Protein AF-A0A7J8XB20-F1 (afdb_monomer)

Structure (mmCIF, N/CA/C/O backbone):
data_AF-A0A7J8XB20-F1
#
_entry.id   AF-A0A7J8XB20-F1
#
loop_
_atom_site.group_PDB
_atom_site.id
_atom_site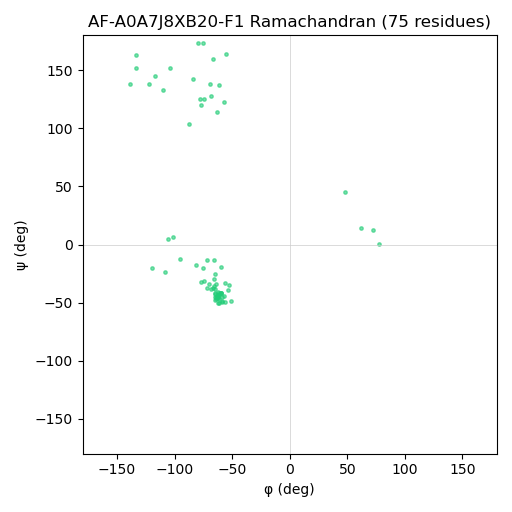.type_symbol
_atom_site.label_atom_id
_atom_site.label_alt_id
_atom_site.label_comp_id
_atom_site.label_asym_id
_atom_site.label_entity_id
_atom_site.label_seq_id
_atom_site.pd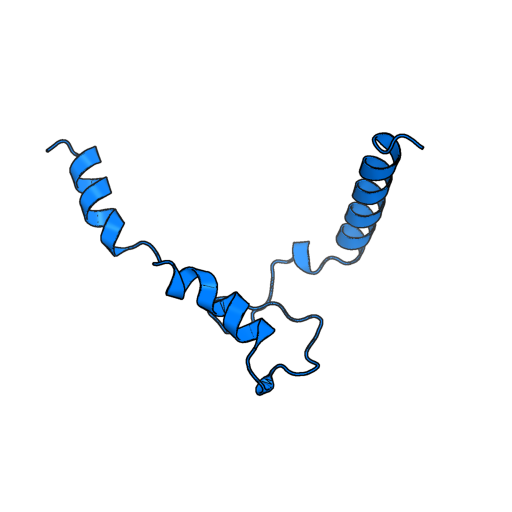bx_PDB_ins_code
_atom_site.Cartn_x
_atom_site.Cartn_y
_atom_site.Cartn_z
_atom_site.occupancy
_atom_site.B_iso_or_equiv
_atom_site.auth_seq_id
_atom_site.auth_comp_id
_atom_site.auth_asym_id
_atom_site.auth_atom_id
_atom_site.pdbx_PDB_model_num
ATOM 1 N N . MET A 1 1 ? 33.990 24.617 4.375 1.00 66.44 1 MET A N 1
ATOM 2 C CA . MET A 1 1 ? 32.701 23.902 4.363 1.00 66.44 1 MET A CA 1
ATOM 3 C C . MET A 1 1 ? 32.527 23.258 5.726 1.00 66.44 1 MET A C 1
ATOM 5 O O . MET A 1 1 ? 33.418 22.532 6.153 1.00 66.44 1 MET A O 1
ATOM 9 N N . SER A 1 2 ? 31.476 23.612 6.459 1.00 89.12 2 SER A N 1
ATOM 10 C CA . SER A 1 2 ? 31.207 23.049 7.787 1.00 89.12 2 SER A CA 1
ATOM 11 C C . SER A 1 2 ? 30.861 21.550 7.694 1.00 89.12 2 SER A C 1
ATOM 13 O O . SER A 1 2 ? 30.435 21.088 6.630 1.00 89.12 2 SER A O 1
ATOM 15 N N . PRO A 1 3 ? 30.980 20.773 8.787 1.00 82.44 3 PRO A N 1
ATOM 16 C CA . PRO A 1 3 ? 30.586 19.361 8.799 1.00 82.44 3 PRO A CA 1
ATOM 17 C C . PRO A 1 3 ? 29.146 19.125 8.315 1.00 82.44 3 PRO A C 1
ATOM 19 O O . PRO A 1 3 ? 28.876 18.154 7.613 1.00 82.44 3 PRO A O 1
ATOM 22 N N . ALA A 1 4 ? 28.230 20.049 8.619 1.00 84.12 4 ALA A N 1
ATOM 23 C CA . ALA A 1 4 ? 26.838 19.982 8.181 1.00 84.12 4 ALA A CA 1
ATOM 24 C C . ALA A 1 4 ? 26.667 20.226 6.670 1.00 84.12 4 ALA A C 1
ATOM 26 O O . ALA A 1 4 ? 25.793 19.631 6.040 1.00 84.12 4 ALA A O 1
ATOM 27 N N . GLU A 1 5 ? 27.494 21.084 6.072 1.00 83.06 5 GLU A N 1
ATOM 28 C CA . GLU A 1 5 ? 27.468 21.350 4.629 1.00 83.06 5 GLU A CA 1
ATOM 29 C C . GLU A 1 5 ? 28.023 20.173 3.821 1.00 83.06 5 GLU A C 1
ATOM 31 O O . GLU A 1 5 ? 27.454 19.826 2.788 1.00 83.06 5 GLU A O 1
ATOM 36 N N . LEU A 1 6 ? 29.068 19.506 4.325 1.00 82.81 6 LEU A N 1
ATOM 37 C CA . LEU A 1 6 ? 29.573 18.261 3.740 1.00 82.81 6 LEU A CA 1
ATOM 38 C C . LEU A 1 6 ? 28.504 17.163 3.798 1.00 82.81 6 LEU A C 1
ATOM 40 O O . LEU A 1 6 ? 28.224 16.523 2.787 1.00 82.81 6 LEU A O 1
ATOM 44 N N . LEU A 1 7 ? 27.839 16.995 4.946 1.00 84.31 7 LEU A N 1
ATOM 45 C CA . LEU A 1 7 ? 26.782 15.995 5.110 1.00 84.31 7 LEU A CA 1
ATOM 46 C C . LEU A 1 7 ? 25.617 16.223 4.132 1.00 84.31 7 LEU A C 1
ATOM 48 O O . LEU A 1 7 ? 25.130 15.277 3.517 1.00 84.31 7 LEU A O 1
ATOM 52 N N . LYS A 1 8 ? 25.204 17.484 3.941 1.00 77.50 8 LYS A N 1
ATOM 53 C CA . LYS A 1 8 ? 24.173 17.864 2.963 1.00 77.50 8 LYS A CA 1
ATOM 54 C C . LYS A 1 8 ? 24.602 17.576 1.523 1.00 77.50 8 LYS A C 1
ATOM 56 O O . LYS A 1 8 ? 23.812 17.017 0.767 1.00 77.50 8 LYS A O 1
ATOM 61 N N . PHE A 1 9 ? 25.835 17.929 1.155 1.00 79.44 9 PHE A N 1
ATOM 62 C CA . PHE A 1 9 ? 26.363 17.714 -0.194 1.00 79.44 9 PHE A CA 1
ATOM 63 C C . PHE A 1 9 ? 26.419 16.223 -0.559 1.00 79.44 9 PHE A C 1
ATOM 65 O O . PHE A 1 9 ? 25.961 15.832 -1.630 1.00 79.44 9 PHE A O 1
ATOM 72 N N . PHE A 1 10 ? 26.898 15.371 0.351 1.00 81.50 10 PHE A N 1
ATOM 73 C CA . PHE A 1 10 ? 26.953 13.925 0.115 1.00 81.50 10 PHE A CA 1
ATOM 74 C C . PHE A 1 10 ? 25.581 13.247 0.195 1.00 81.50 10 PHE A C 1
ATOM 76 O O . PHE A 1 10 ? 25.323 12.292 -0.534 1.00 81.50 10 PHE A O 1
ATOM 83 N N . SER A 1 11 ? 24.673 1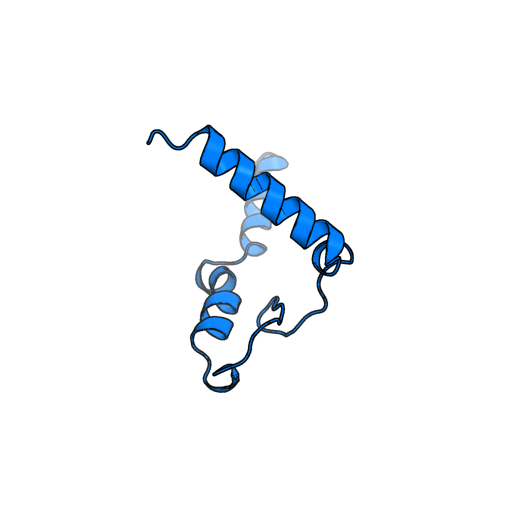3.759 1.028 1.00 81.69 11 SER A N 1
ATOM 84 C CA . SER A 1 11 ? 23.318 13.220 1.155 1.00 81.69 11 SER A CA 1
ATOM 85 C C . SER A 1 11 ? 22.494 13.390 -0.126 1.00 81.69 11 SER A C 1
ATOM 87 O O . SER A 1 11 ? 21.663 12.532 -0.403 1.00 81.69 11 SER A O 1
ATOM 89 N N . PHE A 1 12 ? 22.747 14.426 -0.939 1.00 74.06 12 PHE A N 1
ATOM 90 C CA . PHE A 1 12 ? 22.016 14.681 -2.189 1.00 74.06 12 PHE A CA 1
ATOM 91 C C . PHE A 1 12 ? 22.001 13.476 -3.146 1.00 74.06 12 PHE A C 1
ATOM 93 O O . PHE A 1 12 ? 20.963 13.167 -3.724 1.00 74.06 12 PHE A O 1
ATOM 100 N N . PHE A 1 13 ? 23.116 12.748 -3.249 1.00 76.62 13 PHE A N 1
ATOM 101 C CA . PHE A 1 13 ? 23.233 11.559 -4.101 1.00 76.62 13 PHE A C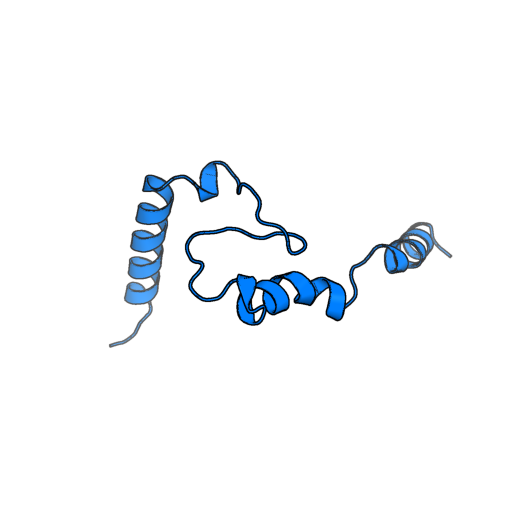A 1
ATOM 102 C C . PHE A 1 13 ? 22.463 10.334 -3.579 1.00 76.62 13 PHE A C 1
ATOM 104 O O . PHE A 1 13 ? 22.292 9.366 -4.317 1.00 76.62 13 PHE A O 1
ATOM 111 N N . LEU A 1 14 ? 22.007 10.356 -2.323 1.00 83.00 14 LEU A N 1
ATOM 112 C CA . LEU A 1 14 ? 21.292 9.249 -1.680 1.00 83.00 14 LEU A CA 1
ATOM 113 C C . LEU A 1 14 ? 19.764 9.388 -1.765 1.00 83.00 14 LEU A C 1
ATOM 115 O O . LEU A 1 14 ? 19.049 8.433 -1.459 1.00 83.00 14 LEU A O 1
ATOM 119 N N . TRP A 1 15 ? 19.241 10.554 -2.155 1.00 87.44 15 TRP A N 1
ATOM 120 C CA . TRP A 1 15 ? 17.798 10.780 -2.231 1.00 87.44 15 TRP A CA 1
ATOM 121 C C . TRP A 1 15 ? 17.208 10.276 -3.545 1.00 87.44 15 TRP A C 1
ATOM 123 O O . TRP A 1 15 ? 17.791 10.434 -4.618 1.00 87.44 15 TRP A O 1
ATOM 133 N N . LYS A 1 16 ? 15.995 9.718 -3.464 1.00 88.19 16 LYS A N 1
ATOM 134 C CA . LYS A 1 16 ? 15.206 9.384 -4.652 1.00 88.19 16 LYS A CA 1
ATOM 135 C C . LYS A 1 16 ? 14.904 10.656 -5.445 1.00 88.19 16 LYS A C 1
ATOM 137 O O . LYS A 1 16 ? 14.516 11.675 -4.874 1.00 88.19 16 LYS A O 1
ATOM 142 N N . ASN A 1 17 ? 15.022 10.576 -6.766 1.00 92.38 17 ASN A N 1
ATOM 143 C CA . ASN A 1 17 ? 14.501 11.613 -7.654 1.00 92.38 17 ASN A CA 1
ATOM 144 C C . ASN A 1 17 ? 12.979 11.462 -7.861 1.00 92.38 17 ASN A C 1
ATOM 146 O O . ASN A 1 17 ? 12.367 10.486 -7.420 1.00 92.38 17 ASN A O 1
ATOM 150 N N . VAL A 1 18 ? 12.358 12.431 -8.543 1.00 95.00 18 VAL A N 1
ATOM 151 C CA . VAL A 1 18 ? 10.900 12.443 -8.769 1.00 95.00 18 VAL A CA 1
ATOM 152 C C . VAL A 1 18 ? 10.405 11.162 -9.470 1.00 95.00 18 VAL A C 1
ATOM 154 O O . VAL A 1 18 ? 9.491 10.534 -8.931 1.00 95.00 18 VAL A O 1
ATOM 157 N N . PRO A 1 19 ? 11.006 10.694 -10.588 1.00 95.88 19 PRO A N 1
ATOM 158 C CA . PRO A 1 19 ? 10.615 9.422 -11.203 1.00 95.88 19 PRO A CA 1
ATOM 159 C C . PRO A 1 19 ? 10.707 8.215 -10.260 1.00 95.88 19 PRO A C 1
ATOM 161 O O . PRO A 1 19 ? 9.786 7.405 -10.203 1.00 95.88 19 PRO A O 1
ATOM 164 N N . GLN A 1 20 ? 11.789 8.101 -9.487 1.00 94.75 20 GLN A N 1
ATOM 165 C CA . GLN A 1 20 ? 11.984 7.005 -8.533 1.00 94.75 20 GLN A CA 1
ATOM 166 C C . GLN A 1 20 ? 10.969 7.050 -7.383 1.00 94.75 20 GLN A C 1
ATOM 168 O O . GLN A 1 20 ? 10.517 6.003 -6.922 1.00 94.75 20 GLN A O 1
ATOM 173 N N . GLY A 1 21 ? 10.594 8.247 -6.924 1.00 94.75 21 GLY A N 1
ATOM 174 C CA . GLY A 1 21 ? 9.560 8.438 -5.907 1.00 94.75 21 GLY A CA 1
ATOM 175 C C . GLY A 1 21 ? 8.161 8.069 -6.406 1.00 94.75 21 GLY A C 1
ATOM 176 O O . GLY A 1 21 ? 7.393 7.448 -5.676 1.00 94.75 21 GLY A O 1
ATOM 177 N N . ALA A 1 22 ? 7.846 8.389 -7.664 1.00 97.31 22 ALA A N 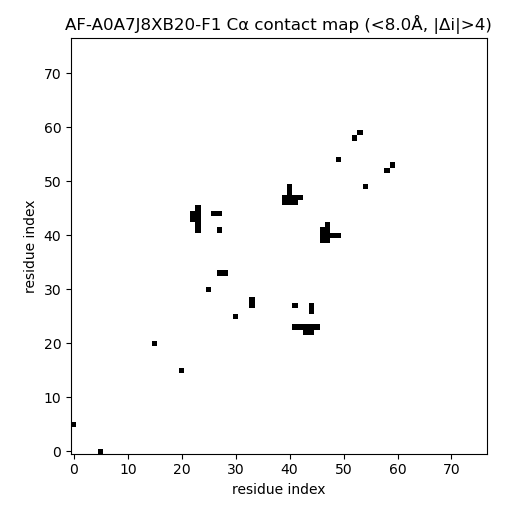1
ATOM 178 C CA . ALA A 1 22 ? 6.546 8.103 -8.272 1.00 97.31 22 ALA A CA 1
ATOM 179 C C . ALA A 1 22 ? 6.399 6.656 -8.783 1.00 97.31 22 ALA A C 1
ATOM 181 O O . ALA A 1 22 ? 5.276 6.194 -8.995 1.00 97.31 22 ALA A O 1
ATOM 182 N N . ALA A 1 23 ? 7.510 5.933 -8.965 1.00 97.94 23 ALA A N 1
ATOM 183 C CA . ALA A 1 23 ? 7.558 4.647 -9.660 1.00 97.94 23 ALA A CA 1
ATOM 184 C C . ALA A 1 23 ? 6.524 3.625 -9.160 1.00 97.94 23 ALA A C 1
ATOM 186 O O . ALA A 1 23 ? 5.795 3.057 -9.969 1.00 97.94 23 ALA A O 1
ATOM 187 N N . THR A 1 24 ? 6.417 3.423 -7.840 1.00 97.81 24 THR A N 1
ATOM 188 C CA . THR A 1 24 ? 5.490 2.418 -7.279 1.00 97.81 24 THR A CA 1
ATOM 189 C C . THR A 1 24 ? 4.035 2.785 -7.561 1.00 97.81 24 THR A C 1
ATOM 191 O O . THR A 1 24 ? 3.260 1.929 -7.979 1.00 97.81 24 THR A O 1
ATOM 194 N N . THR A 1 25 ? 3.669 4.059 -7.402 1.00 97.88 25 THR A N 1
ATOM 195 C CA . THR A 1 25 ? 2.311 4.542 -7.678 1.00 97.88 25 THR A CA 1
ATOM 196 C C . THR A 1 25 ? 1.958 4.391 -9.154 1.00 97.88 25 THR A C 1
ATOM 198 O O . THR A 1 25 ? 0.906 3.844 -9.477 1.00 97.88 25 THR A O 1
ATOM 201 N N . CYS A 1 26 ? 2.849 4.807 -10.060 1.00 98.12 26 CYS A N 1
ATOM 202 C CA . CYS A 1 26 ? 2.641 4.647 -11.499 1.00 98.12 26 CYS A CA 1
ATOM 203 C C . CYS A 1 26 ? 2.548 3.169 -11.904 1.00 98.12 26 CYS A C 1
ATOM 205 O O . CYS A 1 26 ? 1.694 2.814 -12.710 1.00 98.12 26 CYS A O 1
ATOM 207 N N . TYR A 1 27 ? 3.386 2.302 -11.329 1.00 98.00 27 TYR A N 1
ATOM 208 C CA . TYR A 1 27 ? 3.348 0.864 -11.585 1.00 98.00 27 TYR A CA 1
ATOM 209 C C . TYR A 1 27 ? 2.008 0.251 -11.161 1.00 98.00 27 TYR A C 1
ATOM 211 O O . TYR A 1 27 ? 1.366 -0.416 -11.969 1.00 98.00 27 TYR A O 1
ATOM 219 N N . VAL A 1 28 ? 1.555 0.523 -9.932 1.00 97.69 28 VAL A N 1
ATOM 220 C CA . VAL A 1 28 ? 0.291 -0.021 -9.408 1.00 97.69 28 VAL A CA 1
ATOM 221 C C . VAL A 1 28 ? -0.921 0.501 -10.176 1.00 97.69 28 VAL A C 1
ATOM 223 O O . VAL A 1 28 ? -1.844 -0.263 -10.439 1.00 97.69 28 VAL A O 1
ATOM 226 N N . ALA A 1 29 ? -0.911 1.772 -10.578 1.00 97.12 29 ALA A N 1
ATOM 227 C CA . ALA A 1 29 ? -2.035 2.381 -11.280 1.00 97.12 29 ALA A CA 1
ATOM 228 C C . ALA A 1 29 ? -2.142 1.982 -12.763 1.00 97.12 29 ALA A C 1
ATOM 230 O O . ALA A 1 29 ? -3.247 1.951 -13.296 1.00 97.12 29 ALA A O 1
ATOM 231 N N . LEU A 1 30 ? -1.017 1.729 -13.445 1.00 97.56 30 LEU A N 1
ATOM 232 C CA . LEU A 1 30 ? -0.984 1.667 -14.915 1.00 97.56 30 LEU A CA 1
ATOM 233 C C . LEU A 1 30 ? -0.536 0.319 -15.487 1.00 97.56 30 LEU A C 1
ATOM 235 O O . LEU A 1 30 ? -0.779 0.053 -16.664 1.00 97.56 30 LEU A O 1
ATOM 239 N N . HIS A 1 31 ? 0.157 -0.528 -14.720 1.00 97.38 31 HIS A N 1
ATOM 240 C CA . HIS A 1 31 ? 0.762 -1.727 -15.292 1.00 97.38 31 HIS A CA 1
ATOM 241 C C . HIS A 1 31 ? -0.304 -2.805 -15.593 1.00 97.38 31 HIS A C 1
ATOM 243 O O . HIS A 1 31 ? -0.974 -3.260 -14.665 1.00 97.38 31 HIS A O 1
ATOM 249 N N . PRO A 1 32 ? -0.413 -3.332 -16.833 1.00 97.62 32 PRO A N 1
ATOM 250 C CA . PRO A 1 32 ? -1.487 -4.260 -17.221 1.00 97.62 32 PRO A CA 1
ATOM 251 C C . PRO A 1 32 ? -1.596 -5.523 -16.357 1.00 97.62 32 PRO A C 1
ATOM 253 O O . PRO A 1 32 ? -2.690 -6.019 -16.109 1.00 97.62 32 PRO A O 1
ATOM 256 N N . ARG A 1 33 ? -0.462 -6.026 -15.848 1.00 96.38 33 ARG A N 1
ATOM 257 C CA . ARG A 1 33 ? -0.424 -7.171 -14.912 1.00 96.38 33 ARG A CA 1
ATOM 258 C C . ARG A 1 33 ? -1.190 -6.954 -13.603 1.00 96.38 33 ARG A C 1
ATOM 260 O O . ARG A 1 33 ? -1.465 -7.932 -12.922 1.00 96.38 33 ARG A O 1
ATOM 267 N N . LEU A 1 34 ? -1.479 -5.711 -13.232 1.00 97.38 34 LEU A N 1
ATOM 268 C CA . LEU A 1 34 ? -2.202 -5.373 -12.007 1.00 97.38 34 LEU A CA 1
ATOM 269 C C . LEU A 1 34 ? -3.672 -5.029 -12.262 1.00 97.38 34 LEU A C 1
ATOM 271 O O . LEU A 1 34 ? -4.382 -4.655 -11.331 1.00 97.38 34 LEU A O 1
ATOM 275 N N . ASN A 1 35 ? -4.157 -5.195 -13.496 1.00 97.00 35 ASN A N 1
ATOM 276 C CA . ASN A 1 35 ? -5.564 -4.994 -13.804 1.00 97.00 35 ASN A CA 1
ATOM 277 C C . ASN A 1 35 ? -6.449 -5.909 -12.936 1.00 97.00 35 ASN A C 1
ATOM 279 O O . ASN A 1 35 ? -6.294 -7.129 -12.949 1.00 97.00 35 ASN A O 1
ATOM 283 N N . GLY A 1 36 ? -7.366 -5.308 -12.176 1.00 96.50 36 GLY A N 1
ATOM 284 C CA . GLY A 1 36 ? -8.264 -6.016 -11.258 1.00 96.50 36 GLY A CA 1
ATOM 285 C C . GLY A 1 36 ? -7.638 -6.471 -9.932 1.00 96.50 36 GLY A C 1
ATOM 286 O O . GLY A 1 36 ? -8.342 -7.051 -9.108 1.00 96.50 36 GLY A O 1
ATOM 287 N N . VAL A 1 37 ? -6.352 -6.208 -9.680 1.00 97.56 37 VAL A N 1
ATOM 288 C CA . VAL A 1 37 ? -5.706 -6.560 -8.407 1.00 97.56 37 VAL A CA 1
ATOM 289 C C . VAL A 1 37 ? -6.100 -5.553 -7.324 1.00 97.56 37 VAL A C 1
ATOM 291 O O . VAL A 1 37 ? -5.885 -4.353 -7.474 1.00 97.56 37 VAL A O 1
ATOM 294 N N . THR A 1 38 ? -6.641 -6.037 -6.203 1.00 96.31 38 THR A N 1
ATOM 295 C CA . THR A 1 38 ? -7.041 -5.211 -5.050 1.00 96.31 38 THR A CA 1
ATOM 296 C C . THR A 1 38 ? -6.556 -5.815 -3.727 1.00 96.31 38 THR A C 1
ATOM 298 O O . THR A 1 38 ? -6.155 -6.978 -3.664 1.00 96.31 38 THR A O 1
ATOM 301 N N . GLY A 1 39 ? -6.534 -5.012 -2.655 1.00 94.75 39 GLY A N 1
ATOM 302 C CA . GLY A 1 39 ? -6.194 -5.477 -1.300 1.00 94.75 39 GLY A CA 1
ATOM 303 C C . GLY A 1 39 ? -4.713 -5.809 -1.063 1.00 94.75 39 GLY A C 1
ATOM 304 O O . GLY A 1 39 ? -4.374 -6.426 -0.054 1.00 94.75 39 GLY A O 1
ATOM 305 N N . LYS A 1 40 ? -3.822 -5.425 -1.983 1.00 96.81 40 LYS A N 1
ATOM 306 C CA . LYS A 1 40 ? -2.375 -5.667 -1.904 1.00 96.81 40 LYS A CA 1
ATOM 307 C C . 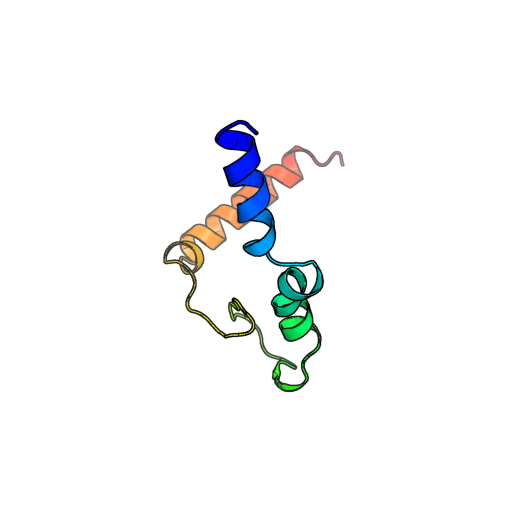LYS A 1 40 ? -1.616 -4.404 -1.508 1.00 96.81 40 LYS A C 1
ATOM 309 O O . LYS A 1 40 ? -2.039 -3.294 -1.817 1.00 96.81 40 LYS A O 1
ATOM 314 N N . TYR A 1 41 ? -0.470 -4.584 -0.858 1.00 97.69 41 TYR A N 1
ATOM 315 C CA . TYR A 1 41 ? 0.448 -3.503 -0.507 1.00 97.69 41 TYR A CA 1
ATOM 316 C C . TYR A 1 41 ? 1.719 -3.619 -1.346 1.00 97.69 41 TYR A C 1
ATOM 318 O O . TYR A 1 41 ? 2.289 -4.705 -1.446 1.00 97.69 41 TYR A O 1
ATOM 326 N N . PHE A 1 42 ? 2.164 -2.507 -1.932 1.00 97.88 42 PHE A N 1
ATOM 327 C CA . PHE A 1 42 ? 3.356 -2.466 -2.774 1.00 97.88 42 PHE A CA 1
ATOM 328 C C . PHE A 1 42 ? 4.381 -1.466 -2.240 1.00 97.88 42 PHE A C 1
ATOM 330 O O . PHE A 1 42 ? 4.029 -0.352 -1.858 1.00 97.88 42 PHE A O 1
ATOM 337 N N . ALA A 1 43 ? 5.656 -1.851 -2.269 1.00 96.50 43 ALA A N 1
ATOM 338 C CA . ALA A 1 43 ? 6.792 -0.971 -2.018 1.00 96.50 43 ALA A CA 1
ATOM 339 C C . ALA A 1 43 ? 7.907 -1.282 -3.023 1.00 96.50 43 ALA A C 1
ATOM 341 O O . ALA A 1 43 ? 8.139 -2.443 -3.355 1.00 96.50 43 ALA A O 1
ATOM 342 N N . ASP A 1 44 ? 8.548 -0.235 -3.547 1.00 94.94 44 ASP A N 1
ATOM 343 C CA . ASP A 1 44 ? 9.570 -0.334 -4.598 1.00 94.94 44 ASP A CA 1
ATOM 344 C C . ASP A 1 44 ? 9.124 -1.229 -5.776 1.00 94.94 44 ASP A C 1
ATOM 346 O O . ASP A 1 44 ? 9.864 -2.082 -6.253 1.00 94.94 44 ASP A O 1
ATOM 350 N N . CYS A 1 45 ? 7.878 -1.039 -6.232 1.00 96.31 45 CYS A N 1
ATOM 351 C CA . CYS A 1 45 ? 7.206 -1.807 -7.295 1.00 96.31 45 CYS A CA 1
ATOM 352 C C . CYS A 1 45 ? 7.005 -3.317 -7.031 1.00 96.31 45 CYS A C 1
ATOM 354 O O . CYS A 1 45 ? 6.648 -4.050 -7.953 1.00 96.31 45 CYS A O 1
ATOM 356 N N . ASN A 1 46 ? 7.173 -3.791 -5.794 1.00 97.00 46 ASN A N 1
ATOM 357 C CA . ASN A 1 46 ? 6.994 -5.197 -5.416 1.00 97.00 46 ASN A CA 1
ATOM 358 C C . ASN A 1 46 ? 5.850 -5.365 -4.411 1.00 97.00 46 ASN A C 1
ATOM 360 O O . ASN A 1 46 ? 5.652 -4.496 -3.564 1.00 97.00 46 ASN A O 1
ATOM 364 N N . GLU A 1 47 ? 5.107 -6.476 -4.489 1.00 97.56 47 GLU A N 1
ATOM 365 C CA . GLU A 1 47 ? 4.124 -6.825 -3.453 1.00 97.56 47 GLU A CA 1
ATOM 366 C C . GLU A 1 47 ? 4.872 -7.171 -2.164 1.00 97.56 47 GLU A C 1
ATOM 368 O O . GLU A 1 47 ? 5.782 -8.000 -2.163 1.00 97.56 47 GLU A O 1
ATOM 373 N N . MET A 1 48 ? 4.494 -6.527 -1.064 1.00 97.56 48 MET A N 1
ATOM 374 C CA . MET A 1 48 ? 5.186 -6.635 0.215 1.00 97.56 48 MET A CA 1
ATOM 375 C C . MET A 1 48 ? 4.188 -6.860 1.345 1.00 97.56 48 MET A C 1
ATOM 377 O O . MET A 1 48 ? 3.044 -6.408 1.302 1.00 97.56 48 MET A O 1
ATOM 381 N N . LYS A 1 49 ? 4.638 -7.528 2.409 1.00 97.50 49 LYS A N 1
ATOM 382 C CA . LYS A 1 49 ? 3.836 -7.688 3.623 1.00 97.50 49 LYS A CA 1
ATOM 383 C C . LYS A 1 49 ? 3.870 -6.385 4.434 1.00 97.50 49 LYS A C 1
ATOM 385 O O . LYS A 1 49 ? 4.953 -5.990 4.867 1.00 97.50 49 LYS A O 1
ATOM 390 N N . PRO A 1 50 ? 2.722 -5.735 4.688 1.00 96.62 50 PRO A N 1
ATOM 391 C CA . PRO A 1 50 ? 2.695 -4.527 5.499 1.00 96.62 50 PRO A CA 1
ATOM 392 C C . PRO A 1 50 ? 2.854 -4.856 6.994 1.00 96.62 50 PRO A C 1
ATOM 394 O O . PRO A 1 50 ? 2.856 -6.024 7.414 1.00 96.62 50 PRO A O 1
ATOM 397 N N . SER A 1 51 ? 2.985 -3.810 7.813 1.00 97.38 51 SER A N 1
ATOM 398 C CA . SER A 1 51 ? 3.153 -3.927 9.268 1.00 97.38 51 SER A CA 1
ATOM 399 C C . SER A 1 51 ? 2.026 -4.735 9.933 1.00 97.38 51 SER A C 1
ATOM 401 O O . SER A 1 51 ? 0.978 -4.997 9.343 1.00 97.38 51 SER A O 1
ATOM 403 N N . SER A 1 52 ? 2.235 -5.185 11.174 1.00 97.88 52 SER A N 1
ATOM 404 C CA . SER A 1 52 ? 1.187 -5.86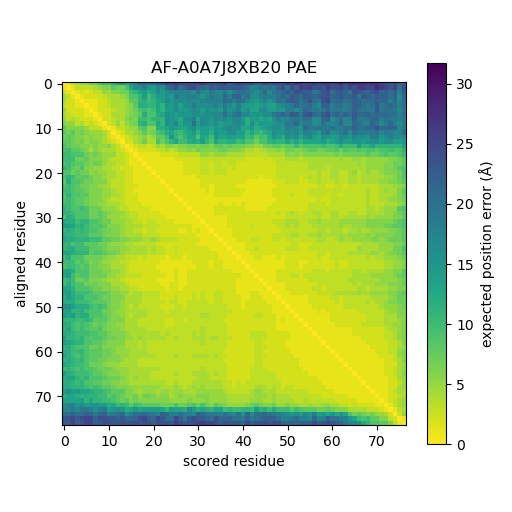9 11.952 1.00 97.88 52 SER A CA 1
ATOM 405 C C . SER A 1 52 ? -0.045 -4.987 12.157 1.00 97.88 52 SER A C 1
ATOM 407 O O . SER A 1 52 ? -1.159 -5.468 11.981 1.00 97.88 52 SER A O 1
ATOM 409 N N . TYR A 1 53 ? 0.153 -3.699 12.451 1.00 97.75 53 TYR A N 1
ATOM 410 C CA . TYR A 1 53 ? -0.935 -2.735 12.623 1.00 97.75 53 TYR A CA 1
ATOM 411 C C . TYR A 1 53 ? -1.761 -2.547 11.350 1.00 97.75 53 TYR A C 1
ATOM 413 O O . TYR A 1 53 ? -2.983 -2.585 11.411 1.00 97.75 53 TYR A O 1
ATOM 421 N N . ALA A 1 54 ? -1.109 -2.435 10.189 1.00 96.50 54 ALA A N 1
ATOM 422 C CA . ALA A 1 54 ? -1.793 -2.288 8.901 1.00 96.50 54 ALA A CA 1
ATOM 423 C C . ALA A 1 54 ? -2.621 -3.524 8.498 1.00 96.50 54 ALA A C 1
ATOM 425 O O . ALA A 1 54 ? -3.421 -3.453 7.571 1.00 96.50 54 ALA A O 1
ATOM 426 N N . ARG A 1 55 ? -2.423 -4.662 9.175 1.00 96.62 55 ARG A N 1
ATOM 427 C CA . ARG A 1 55 ? -3.170 -5.913 8.966 1.00 96.62 55 ARG A CA 1
ATOM 428 C C . ARG A 1 55 ? -4.179 -6.196 10.079 1.00 96.62 55 ARG A C 1
ATOM 430 O O . ARG A 1 55 ? -4.768 -7.271 10.095 1.00 96.62 55 ARG A O 1
ATOM 437 N N . ASN A 1 56 ? -4.348 -5.280 11.032 1.00 98.31 56 ASN A N 1
ATOM 438 C CA . ASN A 1 56 ? -5.300 -5.436 12.121 1.00 98.31 56 ASN A CA 1
ATOM 439 C C . ASN A 1 56 ? -6.672 -4.895 11.691 1.00 98.31 56 ASN A C 1
ATOM 441 O O . ASN A 1 56 ? -6.893 -3.687 11.667 1.00 98.31 56 ASN A O 1
ATOM 445 N N . GLU A 1 57 ? -7.599 -5.799 11.376 1.00 97.81 57 GLU A N 1
ATOM 446 C CA . GLU A 1 57 ? -8.954 -5.448 10.930 1.00 97.81 57 GLU A CA 1
ATOM 447 C C . GLU A 1 57 ? -9.773 -4.712 11.997 1.00 97.81 57 GLU A C 1
ATOM 449 O O . GLU A 1 57 ? -10.563 -3.828 11.667 1.00 97.81 57 GLU A O 1
ATOM 454 N N . SER A 1 58 ? -9.575 -5.042 13.279 1.00 98.38 58 SER A N 1
ATOM 455 C CA . SER A 1 58 ? -10.262 -4.354 14.378 1.00 98.38 58 SER A CA 1
ATOM 456 C C . SER A 1 58 ? -9.826 -2.896 14.454 1.00 98.38 58 SER A C 1
ATOM 458 O O . SER A 1 58 ? -10.669 -2.007 14.542 1.00 98.38 58 SER A O 1
ATOM 460 N N . LEU A 1 59 ? -8.516 -2.651 14.356 1.00 98.38 59 LEU A N 1
ATOM 461 C CA . LEU A 1 59 ? -7.958 -1.301 14.367 1.00 98.38 59 LEU A CA 1
ATOM 462 C C . LEU A 1 59 ? -8.379 -0.509 13.122 1.00 98.38 59 LEU A C 1
ATOM 464 O O . LEU A 1 59 ? -8.671 0.678 13.218 1.00 98.38 59 LEU A O 1
ATOM 468 N N . ALA A 1 60 ? -8.450 -1.161 11.957 1.00 98.06 60 ALA A N 1
ATOM 469 C CA . ALA A 1 60 ? -8.938 -0.530 10.733 1.00 98.06 60 ALA A CA 1
ATOM 470 C C . ALA A 1 60 ? -10.403 -0.075 10.865 1.00 98.06 60 ALA A C 1
ATOM 472 O O . ALA A 1 60 ? -10.737 1.032 10.442 1.00 98.06 60 ALA A O 1
ATOM 473 N N . ARG A 1 61 ? -11.264 -0.896 11.486 1.00 98.50 61 ARG A N 1
ATOM 474 C CA . ARG A 1 61 ? 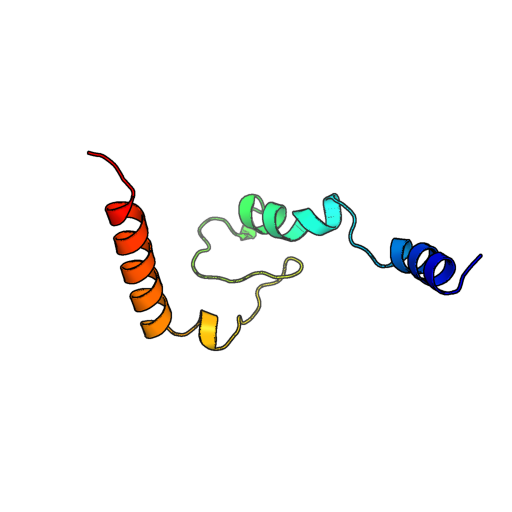-12.667 -0.544 11.757 1.00 98.50 61 ARG A CA 1
ATOM 475 C C . ARG A 1 61 ? -12.782 0.626 12.731 1.00 98.50 61 ARG A C 1
ATOM 477 O O . ARG A 1 61 ? -13.491 1.582 12.437 1.00 98.50 61 ARG A O 1
ATOM 484 N N . GLU A 1 62 ? -12.053 0.573 13.842 1.00 98.44 62 GLU A N 1
ATOM 485 C CA . GLU A 1 62 ? -12.040 1.645 14.843 1.00 98.44 62 GLU A CA 1
ATOM 486 C C . GLU A 1 62 ? -11.586 2.979 14.232 1.00 98.44 62 GLU A C 1
ATOM 488 O O . GLU A 1 62 ? -12.240 4.006 14.415 1.00 98.44 62 GLU A O 1
ATOM 493 N N . LEU A 1 63 ? -10.510 2.957 13.436 1.00 98.25 63 LEU A N 1
ATOM 494 C CA . LEU A 1 63 ? -10.011 4.143 12.744 1.00 98.25 63 LEU A CA 1
ATOM 495 C C . LEU A 1 63 ? -11.053 4.713 11.775 1.00 98.25 63 LEU A C 1
ATOM 497 O O . LEU A 1 63 ? -11.258 5.925 11.740 1.00 98.25 63 LEU A O 1
ATOM 501 N N . TRP A 1 64 ? -11.733 3.855 11.011 1.00 98.25 64 TRP A N 1
ATOM 502 C CA . TRP A 1 64 ? -12.780 4.275 10.080 1.00 98.25 64 TRP A CA 1
ATOM 503 C C . TRP A 1 64 ? -13.947 4.968 10.793 1.00 98.25 64 TRP A C 1
ATOM 505 O O . TRP A 1 64 ? -14.394 6.038 10.372 1.00 98.25 64 TRP A O 1
ATOM 515 N N . GLU A 1 65 ? -14.436 4.390 11.889 1.00 98.38 65 GLU A N 1
ATOM 516 C CA . GLU A 1 65 ? -15.514 4.970 12.6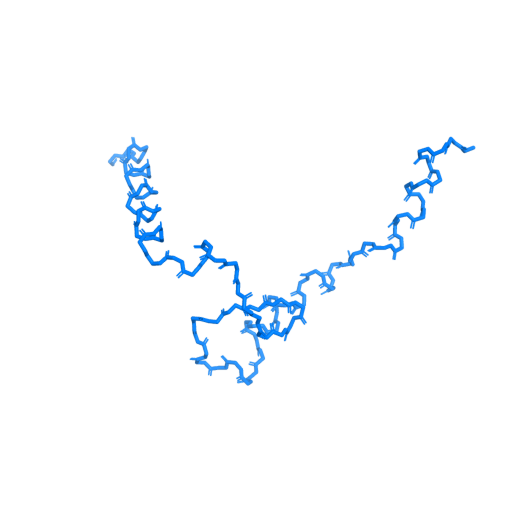98 1.00 98.38 65 GLU A CA 1
ATOM 517 C C . GLU A 1 65 ? -15.096 6.310 13.314 1.00 98.38 65 GLU A C 1
ATOM 519 O O . GLU A 1 65 ? -15.832 7.297 13.223 1.00 98.38 65 GLU A O 1
ATOM 524 N N . PHE A 1 66 ? -13.885 6.371 13.875 1.00 98.06 66 PHE A N 1
ATOM 525 C CA . PHE A 1 66 ? -13.319 7.591 14.438 1.00 98.06 66 PHE A CA 1
ATOM 526 C C . PHE A 1 66 ? -13.214 8.710 13.392 1.00 98.06 66 PHE A C 1
ATOM 528 O O . PHE A 1 66 ? -13.682 9.824 13.635 1.00 98.06 66 PHE A O 1
ATOM 535 N N . SER A 1 67 ? -12.649 8.423 12.215 1.00 97.81 67 SER A N 1
ATOM 536 C CA . SER A 1 67 ? -12.493 9.403 11.135 1.00 97.81 67 SER A CA 1
ATOM 537 C C . SER A 1 67 ? -13.834 9.929 10.627 1.00 97.81 67 SER A C 1
ATOM 539 O O . SER A 1 67 ? -13.980 11.138 10.456 1.00 97.81 67 SER A O 1
ATOM 541 N N . ASN A 1 68 ? -14.833 9.063 10.439 1.00 97.44 68 ASN A N 1
ATOM 542 C CA . ASN A 1 68 ? -16.167 9.504 10.024 1.00 97.44 68 ASN A CA 1
ATOM 543 C C . ASN A 1 68 ? -16.840 10.374 11.089 1.00 97.44 68 ASN A C 1
ATOM 545 O O . ASN A 1 68 ? -17.418 11.408 10.760 1.00 97.44 68 ASN A O 1
ATOM 549 N N . LYS A 1 69 ? -16.725 10.009 12.373 1.00 97.12 69 LYS A N 1
ATOM 550 C CA . LYS A 1 69 ? -17.228 10.838 13.476 1.00 97.12 69 LYS A CA 1
ATOM 551 C C . LYS A 1 69 ? -16.567 12.217 13.484 1.00 97.12 69 LYS A C 1
ATOM 553 O O . LYS A 1 69 ? -17.257 13.214 13.681 1.00 97.12 69 LYS A O 1
ATOM 558 N N . LEU A 1 70 ? -15.255 12.275 13.249 1.00 96.62 70 LEU A N 1
ATOM 559 C CA . LEU A 1 70 ? -14.507 13.527 13.179 1.00 96.62 70 LEU A CA 1
ATOM 560 C C . LEU A 1 70 ? -14.999 14.408 12.023 1.00 96.62 70 LEU A C 1
ATOM 562 O O . LEU A 1 70 ? -15.323 15.569 12.254 1.00 96.62 70 LEU A O 1
ATOM 566 N N . ILE A 1 71 ? -15.116 13.857 10.811 1.00 96.31 71 ILE A N 1
ATOM 567 C CA . ILE A 1 71 ? -15.603 14.594 9.633 1.00 96.31 71 ILE A CA 1
ATOM 568 C C . ILE A 1 71 ? -17.018 15.127 9.881 1.00 96.31 71 ILE A C 1
ATOM 570 O O . ILE A 1 71 ? -17.255 16.322 9.717 1.00 96.31 71 ILE A O 1
ATOM 574 N N . ASN A 1 72 ? -17.923 14.277 10.372 1.00 95.62 72 ASN A N 1
ATOM 575 C CA . ASN A 1 72 ? -19.314 14.650 10.639 1.00 95.62 72 ASN A CA 1
ATOM 576 C C . ASN A 1 72 ? -19.458 15.713 11.741 1.00 95.62 72 ASN A C 1
ATOM 578 O O . ASN A 1 72 ? -20.445 16.439 11.774 1.00 95.62 72 ASN A O 1
ATOM 582 N N . SER A 1 73 ? -18.489 15.808 12.658 1.00 93.12 73 SER A N 1
ATOM 583 C CA . SER A 1 73 ? -18.493 16.834 13.709 1.00 93.12 73 SER A CA 1
ATOM 584 C C . SER A 1 73 ? -18.103 18.228 13.209 1.00 93.12 73 SER A C 1
ATOM 586 O O . SER A 1 73 ? -18.404 19.215 13.875 1.00 93.12 73 SER A O 1
ATOM 588 N N . VAL A 1 74 ? -17.428 18.308 12.056 1.00 92.44 74 VAL A N 1
ATOM 589 C CA . VAL A 1 74 ? -16.918 19.560 11.470 1.00 92.44 74 VAL A CA 1
ATOM 590 C C . VAL A 1 74 ? -17.716 19.969 10.231 1.00 92.44 74 VAL A C 1
ATOM 592 O O . VAL A 1 74 ? -17.759 21.150 9.891 1.00 92.44 74 VAL A O 1
ATOM 595 N N . SER A 1 75 ? -18.370 19.022 9.555 1.00 84.31 75 SER A N 1
ATOM 596 C CA . SER A 1 75 ? -19.291 19.333 8.467 1.00 84.31 75 SER A CA 1
ATOM 597 C C . SER A 1 75 ? -20.472 20.154 8.993 1.00 84.31 75 SER A C 1
ATOM 599 O O . SER A 1 75 ? -21.277 19.663 9.783 1.00 84.31 75 SER A O 1
ATOM 601 N N . VAL A 1 76 ? -20.564 21.404 8.542 1.00 73.12 76 VAL A N 1
ATOM 602 C CA . VAL A 1 76 ? -21.776 22.224 8.665 1.00 73.12 76 VAL A CA 1
ATOM 603 C C . VAL A 1 76 ? -22.833 21.621 7.723 1.00 73.12 76 VAL A C 1
ATOM 605 O O . VAL A 1 76 ? -22.445 21.201 6.629 1.00 73.12 76 VAL A O 1
ATOM 608 N N . PRO A 1 77 ? -24.110 21.511 8.137 1.00 64.44 77 PRO A N 1
ATOM 609 C CA . PRO A 1 77 ? -25.180 20.979 7.290 1.00 64.44 77 PRO A CA 1
ATOM 610 C C . PRO A 1 77 ? -25.334 21.719 5.957 1.00 64.44 77 PRO A C 1
ATOM 612 O O . PRO A 1 77 ? -25.073 22.945 5.917 1.00 64.44 77 PRO A O 1
#

Mean predicted aligned error: 6.43 Å

Organism: Gossypium aridum (NCBI:txid34290)

Sequence (77 aa):
MSPAELLKFFSFFLWKNVPQGAATTCYVALHPRLNGVTGKYFADCNEMKPSSYARNESLARELWEFSNKLINSVSVP

Secondary structure (DSSP, 8-state):
--HHHHHHHHHGGGSPPHHHHHHHHHHHHH-GGGTT--S--EETTEE-PPPTGGG-HHHHHHHHHHHHHHHHHH---

pLDDT: mean 92.81, std 8.02, range [64.44, 98.5]

InterPro domains:
  IPR055280 Short-chain dehydrogenase TIC 32 [PTHR48476] (14-67)

Foldseek 3Di:
DDPVVVVVVVCVVVDDDPCQVCVLVCLCVPPPVNVPPDPFDDDSVDTDDDDPCVVDPVNVVVVVVVVVVVVVVPDDD

Solvent-accessible surface area (backbone atoms only — not comparable to full-atom values): 4911 Å² total; per-residue (Å²): 130,55,75,68,55,50,52,54,62,62,45,59,80,73,56,77,52,72,69,67,66,45,41,36,60,52,44,65,75,65,39,75,93,42,68,91,69,73,99,74,48,70,55,93,72,34,84,48,85,72,58,74,72,82,67,33,66,69,60,52,50,52,51,51,54,52,52,50,54,53,51,61,72,68,57,75,134

Radius of gyration: 19.77 Å; Cα contacts (8 Å, |Δi|>4): 27; chains: 1; bounding box: 58×32×32 Å